Protein AF-A0A7W3QN89-F1 (afdb_monomer)

Structure (mmCIF, N/CA/C/O backbone):
data_AF-A0A7W3QN89-F1
#
_entry.id   AF-A0A7W3QN89-F1
#
loop_
_atom_site.group_PDB
_atom_site.id
_atom_site.type_symbol
_atom_site.label_atom_id
_atom_site.label_alt_id
_atom_site.label_comp_id
_atom_site.label_asym_id
_atom_site.label_entity_id
_atom_site.label_seq_id
_atom_site.pdbx_PDB_ins_code
_atom_site.Cartn_x
_atom_site.Cartn_y
_atom_site.Cartn_z
_atom_site.occupancy
_atom_site.B_iso_or_equiv
_atom_site.auth_seq_id
_atom_site.auth_comp_id
_atom_site.auth_asym_id
_atom_site.auth_atom_id
_atom_site.pdbx_PDB_model_num
ATOM 1 N N . MET A 1 1 ? -11.315 14.635 16.082 1.00 74.81 1 MET A N 1
ATOM 2 C CA . MET A 1 1 ? -10.120 14.119 16.784 1.00 74.81 1 MET A CA 1
ATOM 3 C C . MET A 1 1 ? -9.040 13.845 15.757 1.00 74.81 1 MET A C 1
ATOM 5 O O . MET A 1 1 ? -9.374 13.422 14.656 1.00 74.81 1 MET A O 1
ATOM 9 N N . THR A 1 2 ? -7.788 14.116 16.103 1.00 91.44 2 THR A N 1
ATOM 10 C CA . THR A 1 2 ? -6.617 13.822 15.265 1.00 91.44 2 THR A CA 1
ATOM 11 C C . THR A 1 2 ? -6.287 12.331 15.343 1.00 91.44 2 THR A C 1
ATOM 13 O O . THR A 1 2 ? -6.397 11.761 16.424 1.00 91.44 2 THR A O 1
ATOM 16 N N . ARG A 1 3 ? -5.905 11.718 14.215 1.00 92.19 3 ARG A N 1
ATOM 17 C CA . ARG A 1 3 ? -5.417 10.330 14.133 1.00 92.19 3 ARG A CA 1
ATOM 18 C C . ARG A 1 3 ? -3.971 10.324 13.659 1.00 92.19 3 ARG A C 1
ATOM 20 O O . ARG A 1 3 ? -3.629 11.116 12.779 1.00 92.19 3 ARG A O 1
ATOM 27 N N . PHE A 1 4 ? -3.160 9.413 14.184 1.00 95.00 4 PHE A N 1
ATOM 28 C CA . PHE A 1 4 ? -1.780 9.214 13.743 1.00 95.00 4 PHE A CA 1
ATOM 29 C C . PHE A 1 4 ? -1.644 7.873 13.026 1.00 95.00 4 PHE A C 1
ATOM 31 O O . PHE A 1 4 ? -2.056 6.838 13.543 1.00 95.00 4 PHE A O 1
ATOM 38 N N . GLY A 1 5 ? -1.076 7.890 11.820 1.00 94.88 5 GLY A N 1
ATOM 39 C CA . GLY A 1 5 ? -0.823 6.689 11.025 1.00 94.88 5 GLY A CA 1
ATOM 40 C C . GLY A 1 5 ? 0.666 6.380 10.905 1.00 94.88 5 GLY A C 1
ATOM 41 O O . GLY A 1 5 ? 1.493 7.285 11.003 1.00 94.88 5 GLY A O 1
ATOM 42 N N . TYR A 1 6 ? 0.992 5.113 10.668 1.00 96.56 6 TYR A N 1
ATOM 43 C CA . TYR A 1 6 ? 2.347 4.651 10.375 1.00 96.56 6 TYR A CA 1
ATOM 44 C C . TYR A 1 6 ? 2.433 4.141 8.932 1.00 96.56 6 TYR A C 1
ATOM 46 O O . TYR A 1 6 ? 1.527 3.451 8.460 1.00 96.56 6 TYR A O 1
ATOM 54 N N . PHE A 1 7 ? 3.505 4.494 8.225 1.00 95.81 7 PHE A N 1
ATOM 55 C CA . PHE A 1 7 ? 3.726 4.093 6.837 1.00 95.81 7 PHE A CA 1
ATOM 56 C C . PHE A 1 7 ? 4.715 2.928 6.768 1.00 95.81 7 PHE A C 1
ATOM 58 O O . PHE A 1 7 ? 5.792 2.978 7.355 1.00 95.81 7 PHE A O 1
ATOM 65 N N . LEU A 1 8 ? 4.328 1.883 6.050 1.00 94.62 8 LEU A N 1
ATOM 66 C CA . LEU A 1 8 ? 5.084 0.666 5.813 1.00 94.62 8 LEU A CA 1
ATOM 67 C C . LEU A 1 8 ? 5.714 0.764 4.418 1.00 94.62 8 LEU A C 1
ATOM 69 O O . LEU A 1 8 ? 5.016 0.618 3.416 1.00 94.62 8 LEU A O 1
ATOM 73 N N . ALA A 1 9 ? 7.020 1.019 4.362 1.00 92.62 9 ALA A N 1
ATOM 74 C CA . ALA A 1 9 ? 7.772 1.102 3.112 1.00 92.62 9 ALA A CA 1
ATOM 75 C C . ALA A 1 9 ? 8.107 -0.307 2.604 1.00 92.62 9 ALA A C 1
ATOM 77 O O . ALA A 1 9 ? 9.029 -0.962 3.100 1.00 92.62 9 ALA A O 1
ATOM 78 N N . CYS A 1 10 ? 7.322 -0.804 1.646 1.00 91.00 10 CYS A N 1
ATOM 79 C CA . CYS A 1 10 ? 7.518 -2.142 1.085 1.00 91.00 10 CYS A CA 1
ATOM 80 C C . CYS A 1 10 ? 8.762 -2.256 0.190 1.00 91.00 10 CYS A C 1
ATOM 82 O O . CYS A 1 10 ? 9.199 -3.365 -0.094 1.00 91.00 10 CYS A O 1
ATOM 84 N N . GLU A 1 11 ? 9.341 -1.122 -0.195 1.00 90.12 11 GLU A N 1
ATOM 85 C CA . GLU A 1 11 ? 10.571 -0.987 -0.975 1.00 90.12 11 GLU A CA 1
ATOM 86 C C . GLU A 1 11 ? 11.825 -1.230 -0.115 1.00 90.12 11 GLU A C 1
ATOM 88 O O . GLU A 1 11 ? 12.873 -1.633 -0.616 1.00 90.12 11 GLU A O 1
ATOM 93 N N . GLU A 1 12 ? 11.723 -1.007 1.199 1.00 89.94 12 GLU A N 1
ATOM 94 C CA . GLU A 1 12 ? 12.838 -1.133 2.151 1.00 89.94 12 GLU A CA 1
ATOM 95 C C . GLU A 1 12 ? 12.840 -2.460 2.913 1.00 89.94 12 GLU A C 1
ATOM 97 O O . GLU A 1 12 ? 13.859 -2.861 3.489 1.00 89.94 12 GLU A O 1
ATOM 102 N N . HIS A 1 13 ? 11.689 -3.128 2.990 1.00 92.06 13 HIS A N 1
ATOM 103 C CA . HIS A 1 13 ? 11.484 -4.218 3.932 1.00 92.06 13 HIS A CA 1
ATOM 104 C C . HIS A 1 13 ? 10.660 -5.359 3.344 1.00 92.06 13 HIS A C 1
ATOM 106 O O . HIS A 1 13 ? 9.516 -5.182 2.935 1.00 92.06 13 HIS A O 1
ATOM 112 N N . GLY A 1 14 ? 11.200 -6.576 3.432 1.00 91.38 14 GLY A N 1
ATOM 113 C CA . GLY A 1 14 ? 10.461 -7.775 3.055 1.00 91.38 14 GLY A CA 1
ATOM 114 C C . GLY A 1 14 ? 9.245 -8.063 3.963 1.00 91.38 14 GLY A C 1
ATOM 115 O O . GLY A 1 14 ? 9.162 -7.584 5.104 1.00 91.38 14 GLY A O 1
ATOM 116 N N . PRO A 1 15 ? 8.319 -8.946 3.536 1.00 91.62 15 PRO A N 1
ATOM 117 C CA . PRO A 1 15 ? 7.002 -9.123 4.164 1.00 91.62 15 PRO A CA 1
ATOM 118 C C . PRO A 1 15 ? 7.025 -9.424 5.667 1.00 91.62 15 PRO A C 1
ATOM 120 O O . PRO A 1 15 ? 6.216 -8.906 6.436 1.00 91.62 15 PRO A O 1
ATOM 123 N N . ARG A 1 16 ? 7.979 -10.245 6.127 1.00 93.81 16 ARG A N 1
ATOM 124 C CA . ARG A 1 16 ? 8.101 -10.585 7.557 1.00 93.81 16 ARG A CA 1
ATOM 125 C C . ARG A 1 16 ? 8.488 -9.378 8.408 1.00 93.81 16 ARG A C 1
ATOM 127 O O . ARG A 1 16 ? 8.048 -9.282 9.550 1.00 93.81 16 ARG A O 1
ATOM 134 N N . ALA A 1 17 ? 9.334 -8.492 7.885 1.00 94.62 17 ALA A N 1
ATOM 135 C CA . ALA A 1 17 ? 9.726 -7.277 8.586 1.00 94.62 17 ALA A CA 1
ATOM 136 C C . ALA A 1 17 ? 8.557 -6.285 8.646 1.00 94.62 17 ALA A C 1
ATOM 138 O O . ALA A 1 17 ? 8.277 -5.771 9.727 1.00 94.62 17 ALA A O 1
ATOM 139 N N . LEU A 1 18 ? 7.811 -6.129 7.548 1.00 94.75 18 LEU A N 1
ATOM 140 C CA . LEU A 1 18 ? 6.612 -5.285 7.491 1.00 94.75 18 LEU A CA 1
ATOM 141 C C . LEU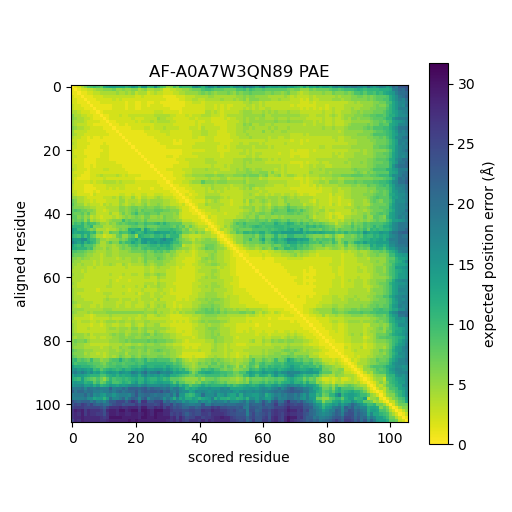 A 1 18 ? 5.545 -5.715 8.505 1.00 94.75 18 LEU A C 1
ATOM 143 O O . LEU A 1 18 ? 5.026 -4.885 9.246 1.00 94.75 18 LEU A O 1
ATOM 147 N N . VAL A 1 19 ? 5.265 -7.019 8.622 1.00 95.75 19 VAL A N 1
ATOM 148 C CA . VAL A 1 19 ? 4.316 -7.528 9.632 1.00 95.75 19 VAL A CA 1
ATOM 149 C C . VAL A 1 19 ? 4.798 -7.223 11.053 1.00 95.75 19 VAL A C 1
ATOM 151 O O . VAL A 1 19 ? 4.003 -6.817 11.900 1.00 95.75 19 VAL A O 1
ATOM 154 N N . ARG A 1 20 ? 6.102 -7.369 11.330 1.00 97.19 20 ARG A N 1
ATOM 155 C CA . ARG A 1 20 ? 6.655 -6.997 12.643 1.00 97.19 20 ARG A CA 1
ATOM 156 C C . ARG A 1 20 ? 6.498 -5.503 12.924 1.00 97.19 20 ARG A C 1
ATOM 158 O O . ARG A 1 20 ? 6.137 -5.149 14.043 1.00 97.19 20 ARG A O 1
ATOM 165 N N . GLN A 1 21 ? 6.744 -4.643 11.936 1.00 97.38 21 GLN A N 1
ATOM 166 C CA . GLN A 1 21 ? 6.560 -3.195 12.065 1.00 97.38 21 GLN A CA 1
ATOM 167 C C . GLN A 1 21 ? 5.095 -2.827 12.304 1.00 97.38 21 GLN A C 1
ATOM 169 O O . GLN A 1 21 ? 4.817 -2.067 13.224 1.00 97.38 21 GLN A O 1
ATOM 174 N N . ALA A 1 22 ? 4.159 -3.429 11.568 1.00 95.81 22 ALA A N 1
ATOM 175 C CA . ALA A 1 22 ? 2.722 -3.236 11.763 1.00 95.81 22 ALA A CA 1
ATOM 176 C C . ALA A 1 22 ? 2.292 -3.540 13.209 1.00 95.81 22 ALA A C 1
ATOM 178 O O . ALA A 1 22 ? 1.627 -2.732 13.853 1.00 95.81 22 ALA A O 1
ATOM 179 N N . GLN A 1 23 ? 2.747 -4.673 13.751 1.00 96.75 23 GLN A N 1
ATOM 180 C CA . GLN A 1 23 ? 2.479 -5.050 15.140 1.00 96.75 23 GLN A CA 1
ATOM 181 C C . GLN A 1 23 ? 3.124 -4.092 16.154 1.00 96.75 23 GLN A C 1
ATOM 183 O O . GLN A 1 23 ? 2.569 -3.852 17.224 1.00 96.75 23 GLN A O 1
ATOM 188 N N . LEU A 1 24 ? 4.321 -3.573 15.861 1.00 97.62 24 LEU A N 1
ATOM 189 C CA . LEU A 1 24 ? 4.988 -2.589 16.717 1.00 97.62 24 LEU A CA 1
ATOM 190 C C . LEU A 1 24 ? 4.256 -1.245 16.703 1.00 97.62 24 LEU A C 1
ATOM 192 O O . LEU A 1 24 ? 4.081 -0.655 17.764 1.00 97.62 24 LEU A O 1
ATOM 196 N N . ALA A 1 25 ? 3.799 -0.793 15.536 1.00 96.38 25 ALA A N 1
ATOM 197 C CA . ALA A 1 25 ? 3.028 0.433 15.389 1.00 96.38 25 ALA A CA 1
ATOM 198 C C . ALA A 1 25 ? 1.689 0.351 16.143 1.00 96.38 25 ALA A C 1
ATOM 200 O O . ALA A 1 25 ? 1.345 1.275 16.876 1.00 96.38 25 ALA A O 1
ATOM 201 N N . GLU A 1 26 ? 0.981 -0.779 16.059 1.00 94.94 26 GLU A N 1
ATOM 202 C CA . GLU A 1 26 ? -0.232 -1.006 16.857 1.00 94.94 26 GLU A CA 1
ATOM 203 C C . GLU A 1 26 ? 0.063 -0.923 18.364 1.00 94.94 26 GLU A C 1
ATOM 205 O O . GLU A 1 26 ? -0.599 -0.181 19.088 1.00 94.94 26 GLU A O 1
ATOM 210 N N . ARG A 1 27 ? 1.118 -1.603 18.842 1.00 96.94 27 ARG A N 1
ATOM 211 C CA . ARG A 1 27 ? 1.540 -1.531 20.256 1.00 96.94 27 ARG A CA 1
ATOM 212 C C . ARG A 1 27 ? 1.951 -0.128 20.702 1.00 96.94 27 ARG A C 1
ATOM 214 O O . ARG A 1 27 ? 1.819 0.187 21.880 1.00 96.94 27 ARG A O 1
ATOM 221 N N . ALA A 1 28 ? 2.462 0.692 19.788 1.00 96.88 28 ALA A N 1
ATOM 222 C CA . ALA A 1 28 ? 2.837 2.078 20.047 1.00 96.88 28 ALA A CA 1
ATOM 223 C C . ALA A 1 28 ? 1.638 3.049 20.020 1.00 96.88 28 ALA A C 1
ATOM 225 O O . ALA A 1 28 ? 1.814 4.226 20.325 1.00 96.88 28 ALA A O 1
ATOM 226 N N . GLY A 1 29 ? 0.433 2.569 19.688 1.00 95.75 29 GLY A N 1
ATOM 227 C CA . GLY A 1 29 ? -0.798 3.358 19.706 1.00 95.75 29 GLY A CA 1
ATOM 228 C C . GLY A 1 29 ? -1.109 4.103 18.406 1.00 95.75 29 GLY A C 1
ATOM 229 O O . GLY A 1 29 ? -1.882 5.056 18.441 1.00 95.75 29 GLY A O 1
ATOM 230 N N . PHE A 1 30 ? -0.527 3.707 17.268 1.00 96.50 30 PHE A N 1
ATOM 231 C CA . PHE A 1 30 ? -0.929 4.259 15.969 1.00 96.50 30 PHE A CA 1
ATOM 232 C C . PHE A 1 30 ? -2.336 3.783 15.574 1.00 96.50 30 PHE A C 1
ATOM 234 O O . PHE A 1 30 ? -2.685 2.615 15.727 1.00 96.50 30 PHE A O 1
ATOM 241 N N . ASP A 1 31 ? -3.129 4.687 14.997 1.00 92.06 31 ASP A N 1
ATOM 242 C CA . ASP A 1 31 ? -4.539 4.463 14.656 1.00 92.06 31 ASP A CA 1
ATOM 243 C C . ASP A 1 31 ? -4.753 3.858 13.262 1.00 92.06 31 ASP A C 1
ATOM 245 O O . ASP A 1 31 ? -5.882 3.503 12.902 1.00 92.06 31 ASP A O 1
ATOM 249 N N . ALA A 1 32 ? -3.723 3.870 12.414 1.00 92.94 32 ALA A N 1
ATOM 250 C CA . ALA A 1 32 ? -3.808 3.456 11.018 1.00 92.94 32 ALA A CA 1
ATOM 251 C C . ALA A 1 32 ? -2.446 3.019 10.474 1.00 92.94 32 ALA A C 1
ATOM 253 O O . ALA A 1 32 ? -1.405 3.534 10.882 1.00 92.94 32 ALA A O 1
ATOM 254 N N . LEU A 1 33 ? -2.476 2.116 9.497 1.00 94.25 33 LEU A N 1
ATOM 255 C CA . LEU A 1 33 ? -1.311 1.701 8.727 1.00 94.25 33 LEU A CA 1
ATOM 256 C C . LEU A 1 33 ? -1.554 2.005 7.249 1.00 94.25 33 LEU A C 1
ATOM 258 O O . LEU A 1 33 ? -2.647 1.757 6.740 1.00 94.25 33 LEU A O 1
ATOM 262 N N . TRP A 1 34 ? -0.527 2.505 6.574 1.00 93.94 34 TRP A N 1
ATOM 263 C CA . TRP A 1 34 ? -0.480 2.667 5.122 1.00 93.94 34 TRP A CA 1
ATOM 264 C C . TRP A 1 34 ? 0.699 1.872 4.585 1.00 93.94 34 TRP A C 1
ATOM 266 O O . TRP A 1 34 ? 1.711 1.766 5.267 1.00 93.94 34 TRP A O 1
ATOM 276 N N . ILE A 1 35 ? 0.578 1.310 3.390 1.00 92.06 35 ILE A N 1
ATOM 277 C CA . ILE A 1 35 ? 1.645 0.556 2.729 1.00 92.06 35 ILE A CA 1
ATOM 278 C C . ILE A 1 35 ? 1.727 1.013 1.274 1.00 92.06 35 ILE A C 1
ATOM 280 O O . ILE A 1 35 ? 0.684 1.238 0.656 1.00 92.06 35 ILE A O 1
ATOM 284 N N . SER A 1 36 ? 2.939 1.200 0.759 1.00 88.81 36 SER A N 1
ATOM 285 C CA . SER A 1 36 ? 3.176 1.527 -0.652 1.00 88.81 36 SER A CA 1
ATOM 286 C C . SER A 1 36 ? 2.852 0.361 -1.583 1.00 88.81 36 SER A C 1
ATOM 288 O O . SER A 1 36 ? 2.903 -0.801 -1.173 1.00 88.81 36 SER A O 1
ATOM 290 N N . ASP A 1 37 ? 2.556 0.673 -2.851 1.00 86.81 37 ASP A N 1
ATOM 291 C CA . ASP A 1 37 ? 2.369 -0.312 -3.914 1.00 86.81 37 ASP A CA 1
ATOM 292 C C . ASP A 1 37 ? 3.360 -0.196 -5.089 1.00 86.81 37 ASP A C 1
ATOM 294 O O . ASP A 1 37 ? 3.022 0.240 -6.186 1.00 86.81 37 ASP A O 1
ATOM 298 N N . HIS A 1 38 ? 4.614 -0.597 -4.864 1.00 86.38 38 HIS A N 1
ATOM 299 C CA . HIS A 1 38 ? 5.715 -0.334 -5.796 1.00 86.38 38 HIS A CA 1
ATOM 300 C C . HIS A 1 38 ? 6.174 -1.553 -6.601 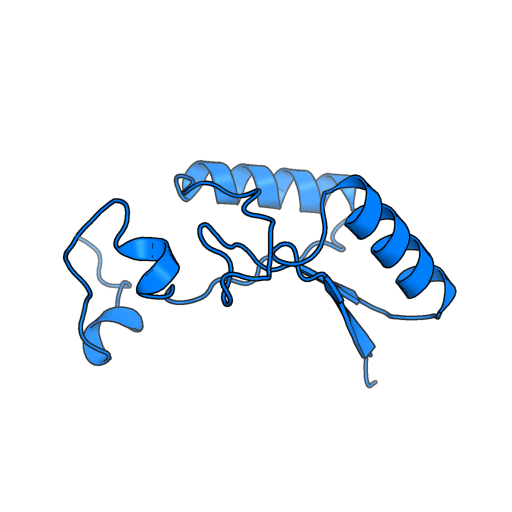1.00 86.38 38 HIS A C 1
ATOM 302 O O . HIS A 1 38 ? 6.423 -2.628 -6.053 1.00 86.38 38 HIS A O 1
ATOM 308 N N . TYR A 1 39 ? 6.340 -1.348 -7.913 1.00 82.44 39 TYR A N 1
ATOM 309 C CA . TYR A 1 39 ? 6.984 -2.306 -8.818 1.00 82.44 39 TYR A CA 1
ATOM 310 C C . TYR A 1 39 ? 8.504 -2.106 -8.851 1.00 82.44 39 TYR A C 1
ATOM 312 O O . TYR A 1 39 ? 9.259 -3.053 -9.052 1.00 82.44 39 TYR A O 1
ATOM 320 N N . HIS A 1 40 ? 8.981 -0.882 -8.649 1.00 83.06 40 HIS A N 1
ATOM 321 C CA . HIS A 1 40 ? 10.398 -0.588 -8.484 1.00 83.06 40 HIS A CA 1
ATOM 322 C C . HIS A 1 40 ? 10.631 0.161 -7.172 1.00 83.06 40 HIS A C 1
ATOM 324 O O . HIS A 1 40 ? 9.814 1.016 -6.807 1.00 83.06 40 HIS A O 1
ATOM 330 N N . PRO A 1 41 ? 11.744 -0.125 -6.480 1.00 83.75 41 PRO A N 1
ATOM 331 C CA . PRO A 1 41 ? 12.161 0.700 -5.363 1.00 83.75 41 PRO A CA 1
ATOM 332 C C . PRO A 1 41 ? 12.471 2.125 -5.842 1.00 83.75 41 PRO A C 1
ATOM 334 O O . PRO A 1 41 ? 12.796 2.346 -7.012 1.00 83.75 41 PRO A O 1
ATOM 337 N N . TRP A 1 42 ? 12.380 3.102 -4.940 1.00 84.06 42 TRP A N 1
ATOM 338 C CA . TRP A 1 42 ? 12.719 4.491 -5.263 1.00 84.06 42 TRP A CA 1
ATOM 339 C C . TRP A 1 42 ? 14.214 4.692 -5.470 1.00 84.06 42 TRP A C 1
ATOM 341 O O . TRP A 1 42 ? 14.625 5.514 -6.289 1.00 84.06 42 TRP A O 1
ATOM 351 N N . LEU A 1 43 ? 15.007 3.963 -4.689 1.00 85.25 43 LEU A N 1
ATOM 352 C CA . LEU A 1 43 ? 16.461 4.015 -4.674 1.00 85.25 43 LEU A CA 1
ATOM 353 C C . LEU A 1 43 ? 17.023 2.626 -4.971 1.00 85.25 43 LEU A C 1
ATOM 355 O O . LEU A 1 43 ? 16.392 1.621 -4.667 1.00 85.25 43 LEU A O 1
ATOM 359 N N . GLU A 1 44 ? 18.222 2.546 -5.537 1.00 79.81 44 GLU A N 1
ATOM 360 C CA . GLU A 1 44 ? 18.838 1.247 -5.843 1.00 79.81 44 GLU A CA 1
ATOM 361 C C . GLU A 1 44 ? 19.198 0.460 -4.571 1.00 79.81 44 GLU A C 1
ATOM 363 O O . GLU A 1 44 ? 19.211 -0.769 -4.579 1.00 79.81 44 GLU A O 1
ATOM 368 N N . GLU A 1 45 ? 19.461 1.155 -3.460 1.00 85.50 45 GLU A N 1
ATOM 369 C CA . GLU A 1 45 ? 19.758 0.551 -2.158 1.00 85.50 45 GLU A CA 1
ATOM 370 C C . GLU A 1 45 ? 18.521 -0.068 -1.492 1.00 85.50 45 GLU A C 1
ATOM 372 O O . GLU A 1 45 ? 18.648 -0.935 -0.623 1.00 85.50 45 GLU A O 1
ATOM 377 N N . GLN A 1 46 ? 17.325 0.375 -1.889 1.00 78.56 46 GLN A N 1
ATOM 378 C CA . GLN A 1 46 ? 16.060 -0.215 -1.473 1.00 78.56 46 GLN A CA 1
ATOM 379 C C . GLN A 1 46 ? 15.893 -1.538 -2.234 1.00 78.56 46 GLN A C 1
ATOM 381 O O . GLN A 1 46 ? 15.706 -1.577 -3.444 1.00 78.56 46 GLN A O 1
ATOM 386 N N . GLY A 1 47 ? 16.077 -2.651 -1.526 1.00 78.25 47 GLY A N 1
ATOM 387 C CA . GLY A 1 47 ? 16.273 -3.968 -2.137 1.00 78.25 47 GLY A CA 1
ATOM 388 C C . GLY A 1 47 ? 15.000 -4.766 -2.422 1.00 78.25 47 GLY A C 1
ATOM 389 O O . GLY A 1 47 ? 15.110 -5.932 -2.802 1.00 78.25 47 GLY A O 1
ATOM 390 N N . GLU A 1 48 ? 13.809 -4.202 -2.203 1.00 84.00 48 GLU A N 1
ATOM 391 C CA . GLU A 1 48 ? 12.544 -4.940 -2.269 1.00 84.00 48 GLU A CA 1
ATOM 392 C C . GLU A 1 48 ? 11.614 -4.404 -3.370 1.00 84.00 48 GLU A C 1
ATOM 394 O O . GLU A 1 48 ? 11.429 -3.202 -3.552 1.00 84.00 48 GLU A O 1
ATOM 399 N N . SER A 1 49 ? 10.996 -5.331 -4.104 1.00 80.94 49 SER A N 1
ATOM 400 C CA . SER A 1 49 ? 9.932 -5.069 -5.081 1.00 80.94 49 SER A CA 1
ATOM 401 C C . SER A 1 49 ? 8.900 -6.202 -4.994 1.00 80.94 49 SER A C 1
ATOM 403 O O . SER A 1 49 ? 8.962 -7.193 -5.729 1.00 80.94 49 SER A O 1
ATOM 405 N N . PRO A 1 50 ? 7.994 -6.150 -4.003 1.00 76.81 50 PRO A N 1
ATOM 406 C CA . PRO A 1 50 ? 7.094 -7.266 -3.738 1.00 76.81 50 PRO A CA 1
ATOM 407 C C . PRO A 1 50 ? 5.829 -7.248 -4.605 1.00 76.81 50 PRO A C 1
ATOM 409 O O . PRO A 1 50 ? 5.037 -8.192 -4.529 1.00 76.81 50 PRO A O 1
ATOM 412 N N . LEU A 1 51 ? 5.591 -6.188 -5.385 1.00 79.19 51 LEU A N 1
ATOM 413 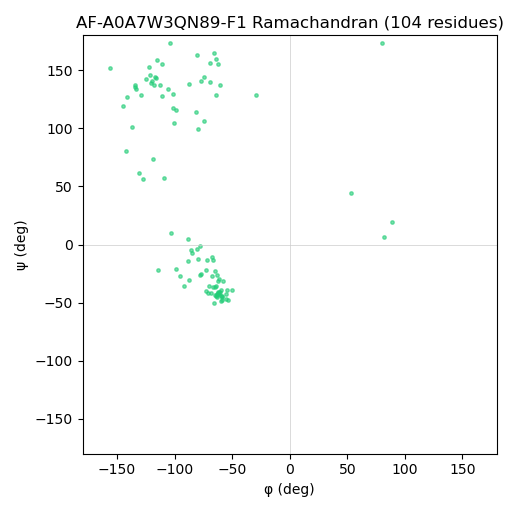C CA . LEU A 1 51 ? 4.310 -5.965 -6.045 1.00 79.19 51 LEU A CA 1
ATOM 414 C C . LEU A 1 51 ? 4.411 -5.972 -7.564 1.00 79.19 51 LEU A C 1
ATOM 416 O O . LEU A 1 51 ? 5.369 -5.522 -8.182 1.00 79.19 51 LEU A O 1
ATOM 420 N N . VAL A 1 52 ? 3.353 -6.503 -8.167 1.00 80.94 52 VAL A N 1
ATOM 421 C CA . VAL A 1 52 ? 3.164 -6.584 -9.613 1.00 80.94 52 VAL A CA 1
ATOM 422 C C . VAL A 1 52 ? 1.974 -5.726 -10.013 1.00 80.94 52 VAL A C 1
ATOM 424 O O . VAL A 1 52 ? 1.088 -5.463 -9.202 1.00 80.94 52 VAL A O 1
ATOM 427 N N . ARG A 1 53 ? 1.900 -5.319 -11.282 1.00 83.81 53 ARG A N 1
ATOM 428 C CA . ARG A 1 53 ? 0.695 -4.664 -11.804 1.00 83.81 53 ARG A CA 1
ATOM 429 C C . ARG A 1 53 ? -0.489 -5.626 -11.783 1.00 83.81 53 ARG A C 1
ATOM 431 O O . ARG A 1 53 ? -0.417 -6.724 -12.331 1.00 83.81 53 ARG A O 1
ATOM 438 N N . VAL A 1 54 ? -1.599 -5.184 -11.196 1.00 89.25 54 VAL A N 1
ATOM 439 C CA . VAL A 1 54 ? -2.809 -5.994 -11.019 1.00 89.25 54 VAL A CA 1
ATOM 440 C C . VAL A 1 54 ? -3.992 -5.352 -11.742 1.00 89.25 54 VAL A C 1
ATOM 442 O O . VAL A 1 54 ? -4.171 -4.135 -11.730 1.00 89.25 54 VAL A O 1
ATOM 445 N N . HIS A 1 55 ? -4.833 -6.175 -12.371 1.00 91.12 55 HIS A N 1
ATOM 446 C CA . HIS A 1 55 ? -6.068 -5.704 -12.996 1.00 91.12 55 HIS A CA 1
ATOM 447 C C . HIS A 1 55 ? -7.002 -5.064 -11.945 1.00 91.12 55 HIS A C 1
ATOM 449 O O . HIS A 1 55 ? -7.213 -5.658 -10.884 1.00 91.12 55 HIS A O 1
ATOM 455 N N . PRO A 1 56 ? -7.651 -3.917 -12.226 1.00 90.88 56 PRO A N 1
ATOM 456 C CA . PRO A 1 56 ? -8.451 -3.189 -11.233 1.00 90.88 56 PRO A CA 1
ATOM 457 C C . PRO A 1 56 ? -9.592 -4.015 -10.624 1.00 90.88 56 PRO A C 1
ATOM 459 O O . PRO A 1 56 ? -9.915 -3.841 -9.454 1.00 90.88 56 PRO A O 1
ATOM 462 N N . ALA A 1 57 ? -10.178 -4.954 -11.375 1.00 94.00 57 ALA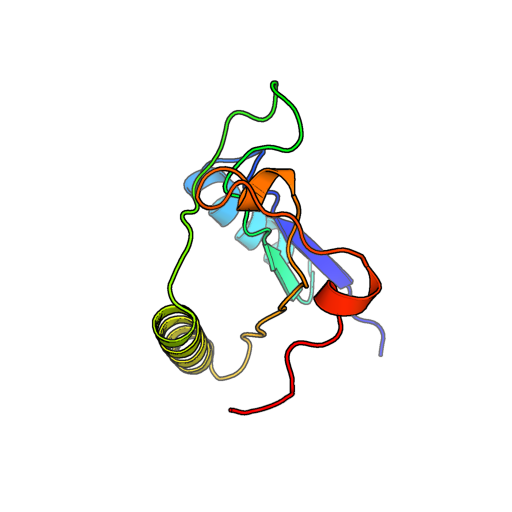 A N 1
ATOM 463 C CA . ALA A 1 57 ? -11.196 -5.861 -10.831 1.00 94.00 57 ALA A CA 1
ATOM 464 C C . ALA A 1 57 ? -10.644 -6.795 -9.735 1.00 94.00 57 ALA A C 1
ATOM 466 O O . ALA A 1 57 ? -11.335 -7.068 -8.757 1.00 94.00 57 ALA A O 1
ATOM 467 N N . VAL A 1 58 ? -9.392 -7.244 -9.867 1.00 93.81 58 VAL A N 1
ATOM 468 C CA . VAL A 1 58 ? -8.730 -8.083 -8.857 1.00 93.81 58 VAL A CA 1
ATOM 469 C C . VAL A 1 58 ? -8.382 -7.241 -7.628 1.00 93.81 58 VAL A C 1
ATOM 471 O O . VAL A 1 58 ? -8.624 -7.682 -6.508 1.00 93.81 58 VAL A O 1
ATOM 474 N N . VAL A 1 59 ? -7.916 -5.998 -7.819 1.00 93.19 59 VAL A N 1
ATOM 475 C CA . VAL A 1 59 ? -7.703 -5.044 -6.713 1.00 93.19 59 VAL A CA 1
ATOM 476 C C . VAL A 1 59 ? -9.011 -4.781 -5.961 1.00 93.19 59 VAL A C 1
ATOM 478 O O . VAL A 1 59 ? -9.031 -4.823 -4.734 1.00 93.19 59 VAL A O 1
ATOM 481 N N . ALA A 1 60 ? -10.122 -4.583 -6.677 1.00 93.56 60 ALA A N 1
ATOM 482 C CA . ALA A 1 60 ? -11.436 -4.386 -6.070 1.00 93.56 60 ALA A CA 1
ATOM 483 C C . ALA A 1 60 ? -11.887 -5.606 -5.245 1.00 93.56 60 ALA A C 1
ATOM 485 O O . ALA A 1 60 ? -12.374 -5.445 -4.126 1.00 93.56 60 ALA A O 1
ATOM 486 N N . GLN A 1 61 ? -11.684 -6.825 -5.756 1.00 97.50 61 GLN A N 1
ATOM 487 C CA . GLN A 1 61 ? -11.994 -8.055 -5.020 1.00 97.50 61 GLN A CA 1
ATOM 488 C C . GLN A 1 61 ? -11.119 -8.219 -3.767 1.00 97.50 61 GLN A C 1
ATOM 490 O O . GLN A 1 61 ? -11.627 -8.581 -2.701 1.00 97.50 61 GLN A O 1
ATOM 495 N N . ALA A 1 62 ? -9.816 -7.951 -3.877 1.00 94.44 62 ALA A N 1
ATOM 496 C CA . ALA A 1 62 ? -8.892 -8.021 -2.749 1.00 94.44 62 ALA A CA 1
ATOM 497 C C . ALA A 1 62 ? -9.266 -6.993 -1.671 1.00 94.44 62 AL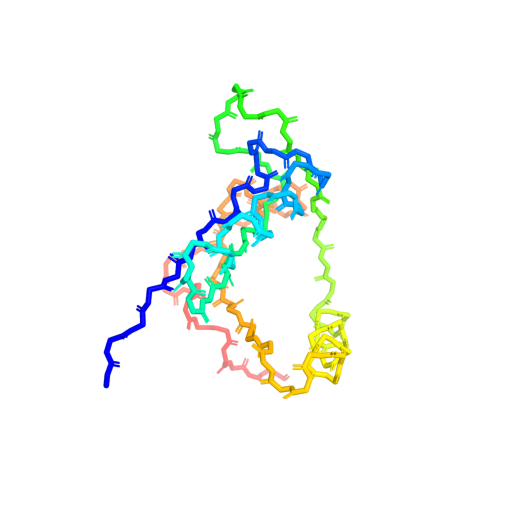A A C 1
ATOM 499 O O . ALA A 1 62 ? -9.382 -7.346 -0.500 1.00 94.44 62 ALA A O 1
ATOM 500 N N . ALA A 1 63 ? -9.567 -5.755 -2.072 1.00 94.06 63 ALA A N 1
ATOM 501 C CA . ALA A 1 63 ? -10.034 -4.701 -1.176 1.00 94.06 63 ALA A CA 1
ATOM 502 C C . ALA A 1 63 ? -11.330 -5.088 -0.445 1.00 94.06 63 ALA A C 1
ATOM 504 O O . ALA A 1 63 ? -11.422 -4.910 0.769 1.00 94.06 63 ALA A O 1
ATOM 505 N N . ALA A 1 64 ? -12.309 -5.665 -1.152 1.00 95.19 64 ALA A N 1
ATOM 506 C CA . ALA A 1 64 ? -13.550 -6.144 -0.543 1.00 95.19 64 ALA A CA 1
ATOM 507 C C . ALA A 1 64 ? -13.295 -7.276 0.467 1.00 95.19 64 ALA A C 1
ATOM 509 O O . ALA A 1 64 ? -13.834 -7.250 1.571 1.00 95.19 64 ALA A O 1
ATOM 510 N N . THR A 1 65 ? -12.425 -8.230 0.124 1.00 97.06 65 THR A N 1
ATOM 511 C CA . THR A 1 65 ? -12.011 -9.312 1.034 1.00 97.06 65 THR A CA 1
ATOM 512 C C . THR A 1 65 ? -11.357 -8.752 2.298 1.00 97.06 65 THR A C 1
ATOM 514 O O . THR A 1 65 ? -11.761 -9.105 3.405 1.00 97.06 65 THR A O 1
ATOM 517 N N . CYS A 1 66 ? -10.405 -7.825 2.155 1.00 94.12 66 CYS A N 1
ATOM 518 C CA . CYS A 1 66 ? -9.747 -7.169 3.284 1.00 94.12 66 CYS A CA 1
ATOM 519 C C . CYS A 1 66 ? -10.741 -6.392 4.154 1.00 94.12 66 CYS A C 1
ATOM 521 O O . CYS A 1 66 ? -10.661 -6.462 5.379 1.00 94.12 66 CYS A O 1
ATOM 523 N N . ALA A 1 67 ? -11.700 -5.684 3.552 1.00 93.88 67 ALA A N 1
ATOM 524 C CA . ALA A 1 67 ? -12.740 -4.975 4.292 1.00 93.88 67 ALA A CA 1
ATOM 525 C C . ALA A 1 67 ? -13.603 -5.931 5.128 1.00 93.88 67 ALA A C 1
ATOM 527 O O . ALA A 1 67 ? -13.873 -5.630 6.287 1.00 93.88 67 ALA A O 1
ATOM 528 N N . VAL A 1 68 ? -13.969 -7.100 4.593 1.00 96.69 68 VAL A N 1
ATOM 529 C CA . VAL A 1 68 ? -14.698 -8.132 5.350 1.00 96.69 68 VAL A CA 1
ATOM 530 C C . VAL A 1 68 ? -13.836 -8.697 6.482 1.00 96.69 68 VAL A C 1
ATOM 532 O O . VAL A 1 68 ? -14.274 -8.714 7.628 1.00 96.69 68 VAL A O 1
ATOM 535 N N . MET A 1 69 ? -12.597 -9.103 6.193 1.00 96.62 69 MET A N 1
ATOM 536 C CA . MET A 1 69 ? -11.687 -9.696 7.186 1.00 96.62 69 MET A CA 1
ATOM 537 C C . MET A 1 69 ? -11.317 -8.743 8.327 1.00 96.62 69 MET A C 1
ATOM 539 O O . MET A 1 69 ? -10.966 -9.189 9.415 1.00 96.62 69 MET A O 1
ATOM 543 N N . THR A 1 70 ? -11.355 -7.436 8.073 1.00 93.94 70 THR A N 1
ATOM 544 C CA . THR A 1 70 ? -10.996 -6.402 9.052 1.00 93.94 70 THR A CA 1
ATOM 545 C C . THR A 1 70 ? -12.207 -5.711 9.670 1.00 93.94 70 THR A C 1
ATOM 547 O O . THR A 1 70 ? -12.021 -4.713 10.367 1.00 93.94 70 THR A O 1
ATOM 550 N N . GLU A 1 71 ? -13.420 -6.223 9.429 1.00 95.00 71 GLU A N 1
ATOM 551 C CA . GLU A 1 71 ? -14.684 -5.670 9.938 1.00 95.00 71 GLU A CA 1
ATOM 552 C C . GLU A 1 71 ? -14.853 -4.177 9.597 1.00 95.00 71 GLU A C 1
ATOM 554 O O . GLU A 1 71 ? -15.214 -3.344 10.425 1.00 95.00 71 GLU A O 1
ATOM 559 N N . GLY A 1 72 ? -14.543 -3.816 8.349 1.00 91.56 72 GLY A N 1
ATOM 560 C CA . GLY A 1 72 ? -14.679 -2.454 7.830 1.00 91.56 72 GLY A CA 1
ATOM 561 C C . GLY A 1 72 ? -13.525 -1.506 8.171 1.00 91.56 72 GLY A C 1
ATOM 562 O O . GLY A 1 72 ? -13.611 -0.324 7.849 1.00 91.56 72 GLY A O 1
ATOM 563 N N . ARG A 1 73 ? -12.432 -1.985 8.783 1.00 92.25 73 ARG A N 1
ATOM 564 C CA . ARG A 1 73 ? -11.262 -1.142 9.110 1.00 92.25 73 ARG A CA 1
ATOM 565 C C . ARG A 1 73 ? -10.319 -0.882 7.926 1.00 92.25 73 ARG A C 1
ATOM 567 O O . ARG A 1 73 ? -9.447 -0.024 8.030 1.00 92.25 73 ARG A O 1
ATOM 574 N N . PHE A 1 74 ? -10.471 -1.601 6.815 1.00 93.56 74 PHE A N 1
ATOM 575 C CA . PHE A 1 7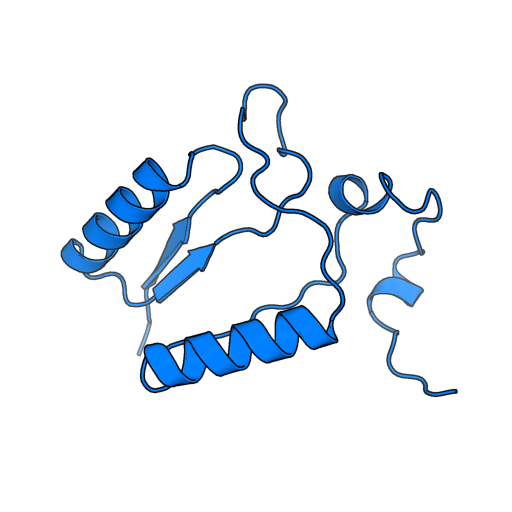4 ? -9.652 -1.417 5.613 1.00 93.56 74 PHE A CA 1
ATOM 576 C C . PHE A 1 74 ? -10.029 -0.153 4.825 1.00 93.56 74 PHE A C 1
ATOM 578 O O . PHE A 1 74 ? -11.200 0.196 4.693 1.00 93.56 74 PHE A O 1
ATOM 585 N N . THR A 1 75 ? -9.031 0.514 4.244 1.00 93.19 75 THR A N 1
ATOM 586 C CA . THR A 1 75 ? -9.209 1.644 3.322 1.00 93.19 75 THR A CA 1
ATOM 587 C C . THR A 1 75 ? -8.317 1.441 2.101 1.00 93.19 75 THR A C 1
ATOM 589 O O . THR A 1 75 ? -7.143 1.114 2.248 1.00 93.19 75 THR A O 1
ATOM 592 N N . LEU A 1 76 ? -8.868 1.653 0.902 1.00 92.56 76 LEU A N 1
ATOM 593 C CA . LEU A 1 76 ? -8.110 1.638 -0.350 1.00 92.56 76 LEU A CA 1
ATOM 594 C C . LEU A 1 76 ? -7.771 3.072 -0.772 1.00 92.56 76 LEU A C 1
ATOM 596 O O . LEU A 1 76 ? -8.670 3.850 -1.095 1.00 92.56 76 LEU A O 1
ATOM 600 N N . GLY A 1 77 ? -6.481 3.405 -0.796 1.00 91.38 77 GLY A N 1
ATOM 601 C CA . GLY A 1 77 ? -5.969 4.598 -1.472 1.00 91.38 77 GLY A CA 1
ATOM 602 C C . GLY A 1 77 ? -5.665 4.287 -2.937 1.00 91.38 77 GLY A C 1
ATOM 603 O O . GLY A 1 77 ? -5.137 3.222 -3.235 1.00 91.38 77 GLY A O 1
ATOM 604 N N . VAL A 1 78 ? -6.005 5.196 -3.853 1.00 90.56 78 VAL A N 1
ATOM 605 C CA . VAL A 1 78 ? -5.679 5.062 -5.283 1.00 90.56 78 VAL A CA 1
ATOM 606 C C . VAL A 1 78 ? -5.018 6.348 -5.760 1.00 90.56 78 VAL A C 1
ATOM 608 O O . VAL A 1 78 ? -5.557 7.436 -5.551 1.00 90.56 78 VAL A O 1
ATOM 611 N N . GLY A 1 79 ? -3.861 6.213 -6.406 1.00 87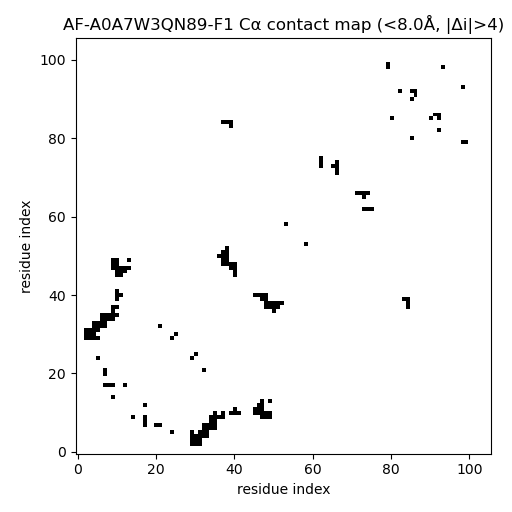.19 79 GLY A N 1
ATOM 612 C CA . GLY A 1 79 ? -3.127 7.309 -7.033 1.00 87.19 79 GLY A CA 1
ATOM 613 C C . GLY A 1 79 ? -3.258 7.315 -8.556 1.00 87.19 79 GLY A C 1
ATOM 614 O O . GLY A 1 79 ? -3.795 6.393 -9.165 1.00 87.19 79 GLY A O 1
ATOM 615 N N . SER A 1 80 ? -2.727 8.360 -9.193 1.00 86.31 80 SER A N 1
ATOM 616 C CA . SER A 1 80 ? -2.616 8.436 -10.658 1.00 86.31 80 SER A CA 1
ATOM 617 C C . SER A 1 80 ? -1.459 7.616 -11.240 1.00 86.31 80 SER A C 1
ATOM 619 O O . SER A 1 80 ? -1.255 7.659 -12.452 1.00 86.31 80 SER A O 1
ATOM 621 N N . GLY A 1 81 ? -0.684 6.955 -10.377 1.00 86.56 81 GLY A N 1
ATOM 622 C CA . GLY A 1 81 ? 0.512 6.201 -10.730 1.00 86.56 81 GLY A CA 1
ATOM 623 C C . GLY A 1 81 ? 1.761 7.054 -10.943 1.00 86.56 81 GLY A C 1
ATOM 624 O O . GLY A 1 81 ? 1.712 8.290 -10.963 1.00 86.56 81 GLY A O 1
ATOM 625 N N . GLU A 1 82 ? 2.888 6.364 -11.128 1.00 87.69 82 GLU A N 1
ATOM 626 C CA . GLU A 1 82 ? 4.237 6.935 -11.208 1.00 87.69 82 GLU A CA 1
ATOM 627 C C . GLU A 1 82 ? 5.032 6.339 -12.368 1.00 87.69 82 GLU A C 1
ATOM 629 O O . GLU A 1 82 ? 5.053 5.124 -12.551 1.00 87.69 82 GLU A O 1
ATOM 634 N N . ALA A 1 83 ? 5.729 7.185 -13.134 1.00 86.56 83 ALA A N 1
ATOM 635 C CA . ALA A 1 83 ? 6.360 6.778 -14.392 1.00 86.56 83 ALA A CA 1
ATOM 636 C C . ALA A 1 83 ? 7.304 5.588 -14.210 1.00 86.56 83 ALA A C 1
ATOM 638 O O . ALA A 1 83 ? 7.267 4.657 -15.010 1.00 86.56 83 ALA A O 1
ATOM 639 N N . LEU A 1 84 ? 8.090 5.622 -13.129 1.00 84.75 84 LEU A N 1
ATOM 640 C CA . LEU A 1 84 ? 9.023 4.575 -12.726 1.00 84.75 84 LEU A CA 1
ATOM 641 C C . LEU A 1 84 ? 8.329 3.208 -12.630 1.00 84.75 84 LEU A C 1
ATOM 643 O O . LEU A 1 84 ? 8.791 2.236 -13.209 1.00 84.75 84 LEU A O 1
ATOM 647 N N . ASN A 1 85 ? 7.173 3.156 -11.971 1.00 85.12 85 ASN A N 1
ATOM 648 C CA . ASN A 1 85 ? 6.403 1.931 -11.763 1.00 85.12 85 ASN A CA 1
ATOM 649 C C . ASN A 1 85 ? 5.610 1.500 -13.011 1.00 85.12 85 ASN A C 1
ATOM 651 O O . ASN A 1 85 ? 5.280 0.325 -13.185 1.00 85.12 85 ASN A O 1
ATOM 655 N N . GLU A 1 86 ? 5.258 2.443 -13.887 1.00 83.88 86 GLU A N 1
ATOM 656 C CA . GLU A 1 86 ? 4.355 2.189 -15.010 1.00 83.88 86 GLU A CA 1
ATOM 657 C C . GLU A 1 86 ? 5.063 1.790 -16.311 1.00 83.88 86 GLU A C 1
ATOM 659 O O . GLU A 1 86 ? 4.554 0.940 -17.057 1.00 83.88 86 GLU A O 1
ATOM 664 N N . HIS A 1 87 ? 6.243 2.368 -16.569 1.00 82.62 87 HIS A N 1
ATOM 665 C CA . HIS A 1 87 ? 6.928 2.264 -17.862 1.00 82.62 87 HIS A CA 1
ATOM 666 C C . HIS A 1 87 ? 7.406 0.848 -18.200 1.00 82.62 87 HIS A C 1
ATOM 668 O O . HIS A 1 87 ? 7.783 0.570 -19.337 1.00 82.62 87 HIS A O 1
ATOM 674 N N . VAL A 1 88 ? 7.415 -0.053 -17.216 1.00 77.31 88 VAL A N 1
ATOM 675 C CA . VAL A 1 88 ? 7.821 -1.455 -17.377 1.00 77.31 88 VAL A CA 1
ATOM 676 C C . VAL A 1 88 ? 6.913 -2.191 -18.361 1.00 77.31 88 VAL A C 1
ATOM 678 O O . VAL A 1 88 ? 7.354 -3.097 -19.061 1.00 77.31 88 VAL A O 1
ATOM 681 N N . THR A 1 89 ? 5.638 -1.797 -18.422 1.00 74.06 89 THR A N 1
ATOM 682 C CA . THR A 1 89 ? 4.612 -2.486 -19.227 1.00 74.06 89 THR A CA 1
ATOM 683 C C . THR A 1 89 ? 4.066 -1.647 -20.378 1.00 74.06 89 THR A C 1
ATOM 685 O O . THR A 1 89 ? 3.547 -2.211 -21.339 1.00 74.06 89 THR A O 1
ATOM 688 N N . ASP A 1 90 ? 4.183 -0.319 -20.313 1.00 73.62 90 ASP A N 1
ATOM 689 C CA . ASP A 1 90 ? 3.806 0.581 -21.403 1.00 73.62 90 ASP A CA 1
ATOM 690 C C . ASP A 1 90 ? 4.777 1.770 -21.440 1.00 73.62 90 ASP A C 1
ATOM 692 O O . ASP A 1 90 ? 4.836 2.528 -20.474 1.00 73.62 90 ASP A O 1
ATOM 696 N N . PRO A 1 91 ? 5.518 1.989 -22.538 1.00 74.25 91 PRO A N 1
ATOM 697 C CA . PRO A 1 91 ? 6.431 3.127 -22.647 1.00 74.25 91 PRO A CA 1
ATOM 698 C C . PRO A 1 91 ? 5.704 4.482 -22.704 1.00 74.25 91 PRO A C 1
ATOM 700 O O . PRO A 1 91 ? 6.342 5.534 -22.634 1.00 74.25 91 PRO A O 1
ATOM 703 N N . ARG A 1 92 ? 4.375 4.502 -22.867 1.00 80.50 92 ARG A N 1
ATOM 704 C CA . ARG A 1 92 ? 3.593 5.739 -22.923 1.00 80.50 92 ARG A CA 1
ATOM 705 C C . ARG A 1 92 ? 3.319 6.265 -21.520 1.00 80.50 92 ARG A C 1
ATOM 707 O O . ARG A 1 92 ? 2.515 5.711 -20.778 1.00 80.50 92 ARG A O 1
ATOM 714 N N . TRP A 1 93 ? 3.896 7.422 -21.215 1.00 84.19 93 TRP A N 1
ATOM 715 C CA . TRP A 1 93 ? 3.576 8.186 -20.014 1.00 84.19 93 TRP A CA 1
ATOM 716 C C . TRP A 1 93 ? 2.631 9.351 -20.353 1.00 84.19 93 TRP A C 1
ATOM 718 O O . TRP A 1 93 ? 3.011 10.228 -21.134 1.00 84.19 93 TRP A O 1
ATOM 728 N N . PRO A 1 94 ? 1.393 9.397 -19.818 1.00 80.44 94 PRO A N 1
ATOM 729 C CA . PRO A 1 94 ? 0.457 10.481 -20.119 1.00 80.44 94 PRO A CA 1
ATOM 730 C C . PRO A 1 94 ? 0.976 11.838 -19.612 1.00 80.44 94 PRO A C 1
ATOM 732 O O . PRO A 1 94 ? 1.818 11.911 -18.723 1.00 80.44 94 PRO A O 1
ATOM 735 N N . THR A 1 95 ? 0.482 12.953 -20.150 1.00 78.25 95 THR A N 1
ATOM 736 C CA . THR A 1 95 ? 0.796 14.282 -19.593 1.00 78.25 95 THR A CA 1
ATOM 737 C C . THR A 1 95 ? -0.092 14.583 -18.377 1.00 78.25 95 THR A C 1
ATOM 739 O O . THR A 1 95 ? -1.123 13.939 -18.173 1.00 78.25 95 THR A O 1
ATOM 742 N N . ASN A 1 96 ? 0.288 15.567 -17.549 1.00 68.25 96 ASN A N 1
ATOM 743 C CA . ASN A 1 96 ? -0.400 15.887 -16.283 1.00 68.25 96 ASN A CA 1
ATOM 744 C C . ASN A 1 96 ? -1.925 16.057 -16.432 1.00 68.25 96 ASN A C 1
ATOM 746 O O . ASN A 1 96 ? -2.680 15.574 -15.593 1.00 68.25 96 ASN A O 1
ATOM 750 N N . GLY A 1 97 ? -2.387 16.683 -17.522 1.00 65.25 97 GLY A N 1
ATOM 751 C CA . GLY A 1 97 ? -3.817 16.899 -17.773 1.00 65.25 97 GLY A CA 1
ATOM 752 C C . GLY A 1 97 ? -4.626 15.614 -17.980 1.00 65.25 97 GLY A C 1
ATOM 753 O O . GLY A 1 97 ? -5.826 15.612 -17.731 1.00 65.25 97 GLY A O 1
ATOM 754 N N . TRP A 1 98 ? -3.979 14.517 -18.384 1.00 58.97 98 TRP A N 1
ATOM 755 C CA . TRP A 1 98 ? -4.623 13.227 -18.650 1.00 58.97 98 TRP A CA 1
ATOM 756 C C . TRP A 1 98 ? -4.581 12.272 -17.449 1.00 58.97 98 TRP A C 1
ATOM 758 O O . TRP A 1 98 ? -5.500 11.469 -17.296 1.00 58.97 98 TRP A O 1
ATOM 768 N N . ARG A 1 99 ? -3.580 12.388 -16.559 1.00 59.06 99 ARG A N 1
ATOM 769 C CA . ARG A 1 99 ? -3.468 11.569 -15.332 1.00 59.06 99 ARG A CA 1
ATOM 770 C C . ARG A 1 99 ? -4.659 11.734 -14.383 1.00 59.06 99 ARG A C 1
ATOM 772 O O . ARG A 1 99 ? -5.140 10.752 -13.832 1.00 59.06 99 ARG A O 1
ATOM 779 N N . CYS A 1 100 ? -5.171 12.955 -14.238 1.00 45.28 100 CYS A N 1
ATOM 780 C CA . CYS A 1 100 ? -6.313 13.250 -13.364 1.00 45.28 100 CYS A CA 1
ATOM 781 C C . CYS A 1 100 ? -7.684 13.029 -14.038 1.00 45.28 100 CYS A C 1
ATOM 783 O O . CYS A 1 100 ? -8.718 13.162 -13.387 1.00 45.28 100 CYS A O 1
ATOM 785 N N . TRP A 1 101 ? -7.715 12.705 -15.337 1.00 32.06 101 TRP A N 1
ATOM 786 C CA . TRP A 1 101 ? -8.921 12.723 -16.175 1.00 32.06 101 TRP A CA 1
ATOM 787 C C . TRP A 1 101 ? -9.147 11.394 -16.908 1.00 32.06 101 TRP A C 1
ATOM 789 O O . TRP A 1 101 ? -9.319 11.347 -18.124 1.00 32.06 101 TRP A O 1
ATOM 799 N N . ARG A 1 102 ? -9.239 10.281 -16.173 1.00 40.28 102 ARG A N 1
ATOM 800 C CA . ARG A 1 102 ? -9.820 9.037 -16.712 1.00 40.28 102 ARG A CA 1
ATOM 801 C C . ARG A 1 102 ? -11.173 8.729 -16.074 1.00 40.28 102 ARG A C 1
ATOM 803 O O . ARG A 1 102 ? -11.405 7.659 -15.530 1.00 40.28 102 ARG A O 1
ATOM 810 N N . ARG A 1 103 ? -12.094 9.690 -16.193 1.00 38.31 103 ARG A N 1
ATOM 811 C CA . ARG A 1 103 ? -13.540 9.493 -16.010 1.00 38.31 103 ARG A CA 1
ATOM 812 C C . ARG A 1 103 ? -14.302 10.097 -17.190 1.00 38.31 103 ARG A C 1
ATOM 814 O O . ARG A 1 103 ? -15.084 11.022 -17.026 1.00 38.31 103 ARG A O 1
ATOM 821 N N . ARG A 1 104 ? -14.057 9.590 -18.399 1.00 32.62 104 ARG A N 1
ATOM 822 C CA . ARG A 1 104 ? -15.001 9.704 -19.518 1.00 32.62 104 ARG A CA 1
ATOM 823 C C . ARG A 1 104 ? -15.062 8.361 -20.231 1.00 32.62 104 ARG A C 1
ATOM 825 O O . ARG A 1 104 ? -14.152 7.975 -20.957 1.00 32.62 104 ARG A O 1
ATOM 832 N N . SER A 1 105 ? -16.133 7.659 -19.892 1.00 31.86 105 SER A N 1
ATOM 833 C CA . SER A 1 105 ? -16.759 6.566 -20.621 1.00 31.86 105 SER A CA 1
ATOM 834 C C . SER A 1 105 ? -16.567 6.674 -22.135 1.00 31.86 105 SER A C 1
ATOM 836 O O . SER A 1 105 ? -16.889 7.702 -22.736 1.00 31.86 105 SER A O 1
ATOM 838 N N . ARG A 1 106 ? -16.089 5.585 -22.730 1.00 34.25 106 ARG A N 1
ATOM 839 C CA . ARG A 1 106 ? -16.713 5.053 -23.938 1.00 34.25 106 ARG A CA 1
ATOM 840 C C . ARG A 1 106 ? -17.539 3.855 -23.515 1.00 34.25 106 ARG A C 1
ATOM 842 O O . ARG A 1 106 ? -17.047 3.137 -22.615 1.00 34.25 106 ARG A O 1
#

Organism: Actinomadura namibiensis (NCBI:txid182080)

pLDDT: mean 84.98, std 15.26, range [31.86, 97.62]

Mean predicted aligned error: 6.71 Å

Sequence (106 aa):
MTRFGYFLACEEHGPRALVRQAQLAERAGFDALWISDHYHPWLEEQGESPLVRVHPAVVAQAAATCAVMTEGRFTLGVGSGEALNEHVTDPRWPTNGWRCWRRRSR

InterPro domains:
  IPR011251 Luciferase-like domain [PF00296] (3-48)
  IPR011251 Luciferase-like domain [PF00296] (49-88)
  IPR036661 Luciferase-like domain superfamily [G3DSA:3.20.20.30] (1-104)
  IPR036661 Luciferase-like domain superfamily [SSF51679] (1-94)
  IPR050564 F420-dependent glucose-6-phosphate dehydrogenase/mer [PTHR43244] (50-95)

Foldseek 3Di:
DDAAEDEQEQLQDPPVVSVVVVVVCVVVPHPYYHYDAAQHRPDPNSHGRPHDDDDVVVVVVVQVVVCVVVVNSGDDDDALDDQNRPCVPPVDDDDPVVSVDPPDDD

Nearest PDB structures (foldseek):
  3c8n-assembly2_D  TM=9.096E-01  e=1.305E-05  Mycobacterium tuberculosis H37Rv
  1rhc-assembly1_A-2  TM=9.114E-01  e=1.493E-05  Methanoculleus thermophilus
  3c8n-assembly2_C  TM=9.115E-01  e=1.952E-05  Mycobacterium tuberculosis H37Rv
  7l3o-assembly1_A  TM=4.920E-01  e=1.734E+00  Cryptosporidium parvum Iowa II
  2g3t-assembly1_A  TM=3.315E-01  e=4.431E+00  Homo sapiens

Secondary structure (DSSP, 8-state):
----EEEE-TTTS-HHHHHHHHHHHHHTT-SEEEE---SS-SSTT----------HHHHHHHHHHHHHHTTT----------HHHHTTT-S-PPPHHHHT------

Solvent-accessible surface area (backbone atoms only — not comparable to full-atom values): 6807 Å² total; per-residue (Å²): 134,92,80,51,68,46,78,44,61,43,30,73,33,56,72,73,56,44,54,52,49,53,55,50,40,49,76,72,66,42,75,41,79,46,68,66,89,42,55,51,39,95,46,88,85,32,81,25,56,89,42,74,96,72,60,68,70,57,52,51,52,51,50,51,50,45,22,61,79,50,76,64,72,55,81,88,87,83,79,76,76,50,69,84,55,47,43,84,83,40,84,76,74,77,55,76,82,51,53,83,56,85,84,73,85,129

Radius of gyration: 16.08 Å; Cα contacts (8 Å, |Δi|>4): 99; chains: 1; bounding box: 36×28×44 Å

=== Feature glossary ===
Feature key, reading from the visual/contextual features back to the raw sequence:

Rendered structure images. Six rendered views show the 3D structure from the faces of a cube — i.e. along ±x, ±y, ±z. Rendering representation is drawn randomly per protein from cartoon (secondary-structure ribbons), sticks (backbone bonds), or molecular surface; coloring is either N→C rainbow (blue at the N-terminus through red at the C-terminus) or one color per chain.

Contact-map, Ramachandran, and PAE plots. The contact map is a binary N×N matrix image: pixel (i, j) is dark where Cα_i and Cα_j are within 8 Å and |i−j|>4. Because the |i−j|>4 filter removes local helical contacts, off-diagonal stripes parallel to the main diagonal indicate parallel β-sheets; stripes perpendicular to it indicate antiparallel β-sheets. The Ramachandran plot scatters every residue's (φ, ψ) pair against the sterically allowed regions. The PAE heatmap renders the predicted-aligned-error matrix.

InterPro / GO / CATH / organism. Database cross-references. InterPro integrates a dozen domain/family signature databases into unified entries with residue-range hits. GO terms attach function/process/location labels with evidence codes. CATH codes position the fold in a four-level structural taxonomy. Organism is the NCBI-taxonomy species name.

Nearest PDB structures. The Foldseek neighbor list gives the closest experimentally determined structures in the PDB, ranked by structural alignment. TM-score near 1 means near-identical fold; near 0.3 means only rough topology match. This is how one finds what a novel AlphaFold prediction most resembles in the solved-structure universe.

Predicted aligned error. PAE(i, j) answers: if I align the predicted and true structures on residue i, how far off (in Å) do I expect residue j to be? A block-diagonal PAE matrix with low values on the blocks and high values off-diagonal is the signature of a multi-domain protein with confidently predicted domains but uncertain inter-domain orientation.

Solvent-accessible surface area. Accessible surface area quantifies burial. A residue with SASA near zero is packed into the hydrophobic core; one with SASA >100 Å² sits on the surface. Computed here via the Shrake–Rupley numerical algorithm with a 1.4 Å probe.

B-factor. B-factor (Debye–Waller factor) reflects atomic displacement in the crystal lattice. It is an experimental observable (units Å²), not a prediction; low values mean the atom is pinned down, high values mean it moves or is heterogeneous across the crystal.

pLDDT. For AlphaFold models, the B-factor field carries pLDDT — the model's own estimate of local accuracy on a 0–100 scale. Regions with pLDDT<50 should be treated as essentially unmodeled; they often correspond to intrinsically disordered segments.

Backbone torsions (φ/ψ). φ (phi) and ψ (psi) are the two rotatable backbone dihedrals per residue: φ is the C(i-1)–N–Cα–C torsion, ψ is the N–Cα–C–N(i+1) torsion, both in degrees on (−180°, 180°]. α-helical residues cluster near (−60°, −45°); β-strand residues near (−120°, +130°). A Ramachandran plot is simply a scatter of (φ, ψ) for every residue.

Radius of gyration, Cα contacts, bounding box. Radius of gyration (Rg) is the root-mean-square distance of Cα atoms from their centroid — a single number for overall size and compactness. A globular domain of N residues has Rg ≈ 2.2·N^0.38 Å; an extended or disordered chain has a much larger Rg. The Cα contact count is the number of residue pairs whose Cα atoms are within 8 Å and are more than four positions apart in sequence — a standard proxy for tertiary packing density. The bounding box is the smallest axis-aligned box enclosing all Cα atoms.

Secondary structure (3-state, P-SEA). Three-state secondary structure (P-SEA) collapses the eight DSSP classes into helix (a), strand (b), and coil (c). P-SEA assigns these from Cα geometry alone — distances and angles — without requiring backbone oxygens, so it works on any Cα trace.

Secondary structure (8-state, DSSP). DSSP 8-state secondary structu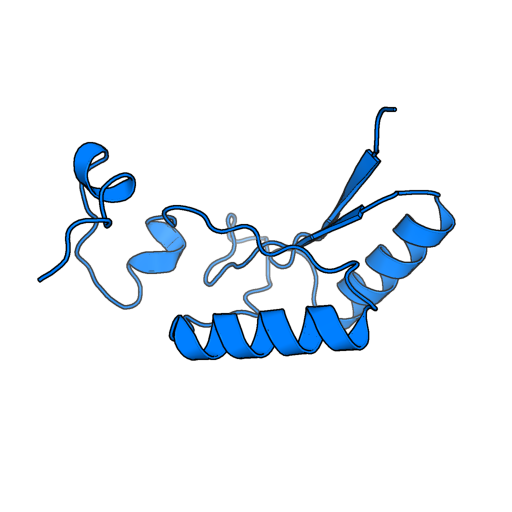re assigns each residue one of H (α-helix), G (3₁₀-helix), I (π-helix), E (extend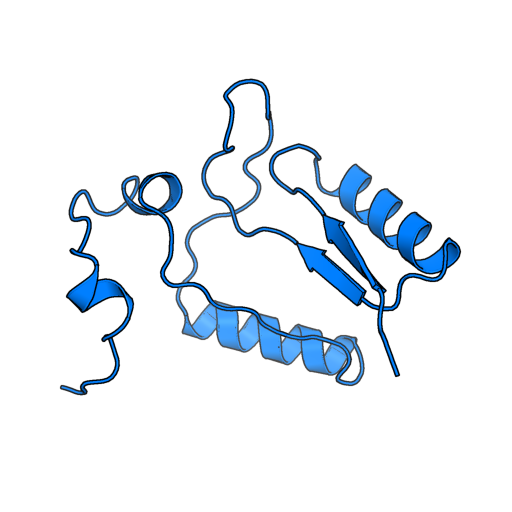ed β-strand), B (isolated β-bridge), T (hydrogen-bonded turn), S (bend), or '-' (coil). The assignment is computed from backbone hydrogen-bond geometry via the Kabsch–Sander algorithm.

Foldseek 3Di. A 3Di character summarizes, for each residue, the relative orientation of the Cα frame of its nearest spatial neighbor. Because it encodes fold topology rather than chemistry, 3Di alignments detect remote structural similarity that sequence alignment misses.

mmCIF coordinates. The mmCIF block holds the 3D Cartesian coordinates of each backbone atom (N, Cα, C, O) in ångströms. mmCIF is the PDB's canonical archive format — a tagged-loop text representation of the atomic model.

Sequence. Sequence gives the chain of amino acids in standard one-letter code (A=alanine, C=cysteine, …, Y=tyrosine), read N→C. It is the only feature that is directly encoded by the gene; all structural features are derived from the folded form of this sequence.